Protein AF-A0A1C7C7E5-F1 (afdb_monomer)

Secondary structure (DSSP, 8-state):
-----HHHHHHHHHHHHHHTTT---GGGHHHHHHHHHHTTTT--TTS------S--S--------PEEEETTTTEEEE-

InterPro domains:
  IPR000989 Replication protein [PF01446] (8-77)

pLDDT: mean 73.39, std 13.13, range [43.28, 90.25]

Radius of gyration: 26.19 Å; Cα contacts (8 Å, |Δi|>4): 24; chains: 1; bounding box: 38×71×37 Å

Organism: Streptococcus salivarius (NCBI:txid1304)

Mean predicted aligned error: 18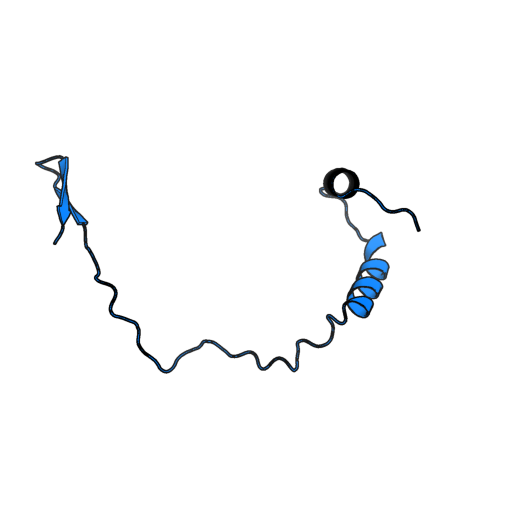.97 Å

Foldseek 3Di:
DDDDDPVRVVVVVVVVCVVCVPPDPPVCPVVVVVVCVVVVVPPCPPVPPPPPPDDDDDPPCDDDWDWDADPVVRDTDTD

Solvent-accessible surface area (backbone atoms only — not comparable to full-atom values): 5380 Å² total; per-residue (Å²): 133,88,84,74,52,70,70,58,50,53,50,54,50,48,55,48,54,62,73,46,57,94,53,85,69,70,84,44,57,64,55,53,53,51,52,40,61,75,67,56,72,79,72,61,81,83,51,78,76,75,67,88,70,82,83,90,83,78,83,72,81,69,83,81,78,50,72,47,79,37,82,90,79,70,45,74,45,76,106

Sequence (79 aa):
MIVLSEETKERITGDLFEGLYRKRQIGFGKLFKTIKKELDLDDVEDGNLVQTGEDSQEVSRGQEIVAVWNWQRKNYFLQ

Structure (mmCIF, N/CA/C/O backbone):
data_AF-A0A1C7C7E5-F1
#
_entry.id   AF-A0A1C7C7E5-F1
#
loop_
_atom_site.group_PDB
_atom_site.id
_atom_site.type_symbol
_atom_site.label_atom_id
_atom_site.label_alt_id
_atom_site.label_comp_id
_atom_site.label_asym_id
_atom_site.label_entity_id
_atom_site.label_seq_id
_atom_site.pdbx_PDB_ins_code
_atom_site.Cartn_x
_atom_site.Cartn_y
_atom_site.Cartn_z
_atom_site.occupancy
_atom_site.B_iso_or_equiv
_atom_site.auth_seq_id
_atom_site.auth_comp_id
_atom_site.auth_asym_id
_atom_site.auth_atom_id
_atom_site.pdbx_PDB_model_num
ATOM 1 N N . MET A 1 1 ? 1.428 22.812 -9.720 1.00 48.34 1 MET A N 1
ATOM 2 C CA . MET A 1 1 ? 1.303 21.343 -9.624 1.00 48.34 1 MET A CA 1
ATOM 3 C C . MET A 1 1 ? 2.591 20.762 -10.184 1.00 48.34 1 MET A C 1
ATOM 5 O O . MET A 1 1 ? 2.869 20.999 -11.350 1.00 48.34 1 MET A O 1
ATOM 9 N N . ILE A 1 2 ? 3.442 20.157 -9.353 1.00 65.88 2 ILE A N 1
ATOM 10 C CA . ILE A 1 2 ? 4.701 19.562 -9.828 1.00 65.88 2 ILE A CA 1
ATOM 11 C C . ILE A 1 2 ? 4.335 18.225 -10.470 1.00 65.88 2 ILE A C 1
ATOM 13 O O . ILE A 1 2 ? 3.841 17.334 -9.783 1.00 65.88 2 ILE A O 1
ATOM 17 N N . VAL A 1 3 ? 4.518 18.105 -11.783 1.00 76.50 3 VAL A N 1
ATOM 18 C CA . VAL A 1 3 ? 4.316 16.844 -12.502 1.00 76.50 3 VAL A CA 1
ATOM 19 C C . VAL A 1 3 ? 5.627 16.070 -12.430 1.00 76.50 3 VAL A C 1
ATOM 21 O O . VAL A 1 3 ? 6.618 16.459 -13.040 1.00 76.50 3 VAL A O 1
ATOM 24 N N . LEU A 1 4 ? 5.646 15.013 -11.622 1.00 80.62 4 LEU A N 1
ATOM 25 C CA . LEU A 1 4 ? 6.782 14.097 -11.516 1.00 80.62 4 LEU A CA 1
ATOM 26 C C . LEU A 1 4 ? 6.733 13.098 -12.679 1.00 80.62 4 LEU A C 1
ATOM 28 O O . LEU A 1 4 ? 5.657 12.572 -12.973 1.00 80.62 4 LEU A O 1
ATOM 32 N N . SER A 1 5 ? 7.878 12.820 -13.311 1.00 89.31 5 SER A N 1
ATOM 33 C CA . SER A 1 5 ? 7.987 11.728 -14.287 1.00 89.31 5 SER A CA 1
ATOM 34 C C . SER A 1 5 ? 7.793 10.372 -13.604 1.00 89.31 5 SER A C 1
ATOM 36 O O . SER A 1 5 ? 8.095 10.234 -12.417 1.00 89.31 5 SER A O 1
ATOM 38 N N . GLU A 1 6 ? 7.315 9.370 -14.346 1.00 88.19 6 GLU A N 1
ATOM 39 C CA . GLU A 1 6 ? 7.118 8.007 -13.821 1.00 88.19 6 GLU A CA 1
ATOM 40 C C . GLU A 1 6 ? 8.413 7.432 -13.231 1.00 88.19 6 GLU A C 1
ATOM 42 O O . GLU A 1 6 ? 8.415 6.964 -12.099 1.00 88.19 6 GLU A O 1
ATOM 47 N N . GLU A 1 7 ? 9.543 7.615 -13.916 1.00 88.69 7 GLU A N 1
ATOM 48 C CA . GLU A 1 7 ? 10.872 7.216 -13.429 1.00 88.69 7 GLU A CA 1
ATOM 49 C C . GLU A 1 7 ? 11.231 7.870 -12.080 1.00 88.69 7 GLU A C 1
ATOM 51 O O . GLU A 1 7 ? 11.772 7.238 -11.172 1.00 88.69 7 GLU A O 1
ATOM 56 N N . THR A 1 8 ? 10.883 9.149 -11.905 1.00 87.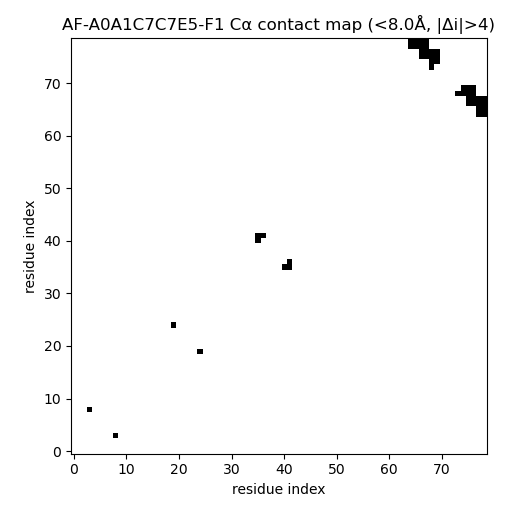69 8 THR A N 1
ATOM 57 C CA . THR A 1 8 ? 11.130 9.852 -10.639 1.00 87.69 8 THR A CA 1
ATOM 58 C C . THR A 1 8 ? 10.257 9.289 -9.522 1.00 87.69 8 THR A C 1
ATOM 60 O O . THR A 1 8 ? 10.720 9.184 -8.385 1.00 87.69 8 THR A O 1
ATOM 63 N N . LYS A 1 9 ? 9.007 8.919 -9.826 1.00 86.38 9 LYS A N 1
ATOM 64 C CA . LYS A 1 9 ? 8.101 8.289 -8.858 1.00 86.38 9 LYS A CA 1
ATOM 65 C C . LYS A 1 9 ? 8.624 6.921 -8.444 1.00 86.38 9 LYS A C 1
ATOM 67 O O . LYS A 1 9 ? 8.729 6.676 -7.248 1.00 86.38 9 LYS A O 1
ATOM 72 N N . GLU A 1 10 ? 9.019 6.082 -9.399 1.00 87.88 10 GLU A N 1
ATOM 73 C CA . GLU A 1 10 ? 9.586 4.758 -9.125 1.00 87.88 10 GLU A CA 1
ATOM 74 C C . GLU A 1 10 ? 10.815 4.845 -8.223 1.00 87.88 10 GLU A C 1
ATOM 76 O O . GLU A 1 10 ? 10.896 4.131 -7.223 1.00 87.88 10 GLU A O 1
ATOM 81 N N . ARG A 1 11 ? 11.730 5.779 -8.510 1.00 90.25 11 ARG A N 1
ATOM 82 C CA . ARG A 1 11 ? 12.916 6.000 -7.677 1.00 90.25 11 ARG A CA 1
ATOM 83 C C . ARG A 1 11 ? 12.550 6.422 -6.254 1.00 90.25 11 ARG A C 1
ATOM 85 O O . ARG A 1 11 ? 13.056 5.846 -5.300 1.00 90.25 11 ARG A O 1
ATOM 92 N N . ILE A 1 12 ? 11.650 7.397 -6.100 1.00 86.81 12 ILE A N 1
ATOM 93 C CA . ILE A 1 12 ? 11.195 7.863 -4.778 1.00 86.81 12 ILE A CA 1
ATOM 94 C C . ILE A 1 12 ? 10.540 6.720 -3.997 1.00 86.81 12 ILE A C 1
ATOM 96 O O . ILE A 1 12 ? 10.783 6.565 -2.801 1.00 86.81 12 ILE A O 1
ATOM 100 N N . THR A 1 13 ? 9.717 5.916 -4.665 1.00 85.44 13 THR A N 1
ATOM 101 C CA . THR A 1 13 ? 9.055 4.762 -4.063 1.00 85.44 13 THR A CA 1
ATOM 102 C C . THR A 1 13 ? 10.071 3.702 -3.639 1.00 85.44 13 THR A C 1
ATOM 104 O O . THR A 1 13 ? 9.968 3.197 -2.523 1.00 85.44 13 THR A O 1
ATOM 107 N N . GLY A 1 14 ? 11.079 3.411 -4.465 1.00 88.06 14 GLY A N 1
ATOM 108 C CA . GLY A 1 14 ? 12.174 2.493 -4.135 1.00 88.06 14 GLY A CA 1
ATOM 109 C C . GLY A 1 14 ? 12.981 2.946 -2.916 1.00 88.06 14 GLY A C 1
ATOM 110 O O . GLY A 1 14 ? 13.101 2.191 -1.949 1.00 88.06 14 GLY A O 1
ATOM 111 N N . ASP A 1 15 ? 13.434 4.202 -2.918 1.00 89.88 15 ASP A N 1
ATOM 112 C CA . ASP A 1 15 ? 14.183 4.808 -1.807 1.00 89.88 15 ASP A CA 1
ATOM 113 C C . ASP A 1 15 ? 13.369 4.755 -0.497 1.00 89.88 15 ASP A C 1
ATOM 115 O O . ASP A 1 15 ? 13.890 4.462 0.584 1.00 89.88 15 ASP A O 1
ATOM 119 N N . LEU A 1 16 ? 12.057 5.001 -0.590 1.00 84.31 16 LEU A N 1
ATOM 120 C CA . LEU A 1 16 ? 11.141 4.932 0.544 1.00 84.31 16 LEU A CA 1
ATOM 121 C C . LEU A 1 16 ? 10.966 3.494 1.056 1.00 84.31 16 LEU A C 1
ATOM 123 O O . LEU A 1 16 ? 10.972 3.279 2.269 1.00 84.31 16 LEU A O 1
ATOM 127 N N . PHE A 1 17 ? 10.828 2.508 0.164 1.00 83.06 17 PHE A N 1
ATOM 128 C CA . PHE A 1 17 ? 10.713 1.094 0.534 1.00 83.06 17 PHE A CA 1
ATOM 129 C C . PHE A 1 17 ? 11.961 0.587 1.258 1.00 83.06 17 PHE A C 1
ATOM 131 O O . PHE A 1 17 ? 11.839 -0.078 2.291 1.00 83.06 17 PHE A O 1
ATOM 138 N N . GLU A 1 18 ? 13.147 0.927 0.757 1.00 88.75 18 GLU A N 1
ATOM 139 C CA . GLU A 1 18 ? 14.415 0.545 1.377 1.00 88.75 18 GLU A CA 1
ATOM 140 C C . GLU A 1 18 ? 14.608 1.242 2.730 1.00 88.75 18 GLU A C 1
ATOM 142 O O . GLU A 1 18 ? 14.886 0.586 3.737 1.00 88.75 18 GLU A O 1
ATOM 147 N N . GLY A 1 19 ? 14.361 2.554 2.803 1.00 83.06 19 GLY A N 1
ATOM 148 C CA . GLY A 1 19 ? 14.490 3.326 4.044 1.00 83.06 19 GLY A CA 1
ATOM 149 C C . GLY A 1 19 ? 13.514 2.896 5.147 1.00 83.06 19 GLY A C 1
ATOM 150 O O . GLY A 1 19 ? 13.826 2.988 6.341 1.00 83.06 19 GLY A O 1
ATOM 151 N N . LEU A 1 20 ? 12.340 2.391 4.764 1.00 80.19 20 LEU A N 1
ATOM 152 C CA . LEU A 1 20 ? 11.329 1.870 5.683 1.00 80.19 20 LEU A CA 1
ATOM 153 C C . LEU A 1 20 ? 11.483 0.373 5.984 1.00 80.19 20 LEU A C 1
ATOM 155 O O . LEU A 1 20 ? 10.748 -0.149 6.833 1.00 80.19 20 LEU A O 1
ATOM 159 N N . TYR A 1 21 ? 12.430 -0.323 5.350 1.00 83.69 21 TYR A N 1
ATOM 160 C CA . TYR A 1 21 ? 12.635 -1.752 5.555 1.00 83.69 21 TYR A CA 1
ATOM 161 C C . TYR A 1 21 ? 12.926 -2.058 7.034 1.00 83.69 21 TYR A C 1
ATOM 163 O O . TYR A 1 21 ? 13.837 -1.506 7.654 1.00 83.69 21 TYR A O 1
ATOM 171 N N . ARG A 1 22 ? 12.110 -2.944 7.625 1.00 80.00 22 ARG A N 1
ATOM 172 C CA . ARG A 1 22 ? 12.166 -3.367 9.043 1.00 80.00 22 ARG A CA 1
ATOM 173 C C . ARG A 1 22 ? 11.999 -2.245 10.081 1.00 80.00 22 ARG A C 1
ATOM 175 O O . ARG A 1 22 ? 12.249 -2.467 11.268 1.00 80.00 22 ARG A O 1
ATOM 182 N N . LYS A 1 23 ? 11.548 -1.053 9.687 1.00 80.88 23 LYS A N 1
ATOM 183 C CA . LYS A 1 23 ? 11.204 0.028 10.622 1.00 80.88 23 LYS A CA 1
ATOM 184 C C . LYS A 1 23 ? 9.744 -0.106 11.052 1.00 80.88 23 LYS A C 1
ATOM 186 O O . LYS A 1 23 ? 8.868 -0.389 10.240 1.00 80.88 23 LYS A O 1
ATOM 191 N N . ARG A 1 24 ? 9.452 0.128 12.337 1.00 71.88 24 ARG A N 1
ATOM 192 C CA . ARG A 1 24 ? 8.061 0.189 12.809 1.00 71.88 24 ARG A CA 1
ATOM 193 C C . ARG A 1 24 ? 7.420 1.480 12.296 1.00 71.88 24 ARG A C 1
ATOM 195 O O . ARG A 1 24 ? 7.748 2.567 12.760 1.00 71.88 24 ARG A O 1
ATOM 202 N N . GLN A 1 25 ? 6.482 1.350 11.367 1.00 73.00 25 GLN A N 1
ATOM 203 C CA . GLN A 1 25 ? 5.775 2.445 10.693 1.00 73.00 25 GLN A CA 1
ATOM 204 C C . GLN A 1 25 ? 4.649 3.068 11.551 1.00 73.00 25 GLN A C 1
ATOM 206 O O . GLN A 1 25 ? 3.572 3.389 11.061 1.00 73.00 25 GLN A O 1
ATOM 211 N N . ILE A 1 26 ? 4.885 3.253 12.855 1.00 69.62 26 ILE A N 1
ATOM 212 C CA . ILE A 1 26 ? 3.850 3.657 13.832 1.00 69.62 26 ILE A CA 1
ATOM 213 C C . ILE A 1 26 ? 3.334 5.080 13.552 1.00 69.62 26 ILE A C 1
ATOM 215 O O . ILE A 1 26 ? 2.165 5.381 13.786 1.00 69.62 26 ILE A O 1
ATOM 219 N N . GLY A 1 27 ? 4.181 5.948 12.987 1.00 70.12 27 GLY A N 1
ATOM 220 C CA . GLY A 1 27 ? 3.809 7.318 12.619 1.00 70.12 27 GLY A CA 1
ATOM 221 C C . GLY A 1 27 ? 2.806 7.412 11.463 1.00 70.12 27 GLY A C 1
ATOM 222 O O . GLY A 1 27 ? 2.097 8.410 11.355 1.00 70.12 27 GLY A O 1
ATOM 223 N N . PHE A 1 28 ? 2.690 6.370 10.634 1.00 72.19 28 PHE A N 1
ATOM 224 C CA . PHE A 1 28 ? 1.820 6.382 9.457 1.00 72.19 28 PHE A CA 1
ATOM 225 C C . PHE A 1 28 ? 0.379 5.952 9.747 1.00 72.19 28 PHE A C 1
ATOM 227 O O . PHE A 1 28 ? -0.464 6.058 8.865 1.00 72.19 28 PHE A O 1
ATOM 234 N N . GLY A 1 29 ? 0.042 5.540 10.975 1.00 74.19 29 GLY A N 1
ATOM 235 C CA . GLY A 1 29 ? -1.312 5.072 11.301 1.00 74.19 29 GLY A CA 1
ATOM 236 C C . GLY A 1 29 ? -2.417 6.092 10.986 1.00 74.19 29 GLY A C 1
ATOM 237 O O . GLY A 1 29 ? -3.464 5.730 10.456 1.00 74.19 29 GLY A O 1
ATOM 238 N N . LYS A 1 30 ? -2.176 7.386 11.245 1.00 77.25 30 LYS A N 1
ATOM 239 C CA . LYS A 1 30 ? -3.122 8.457 10.878 1.00 77.25 30 LYS A CA 1
ATOM 240 C C . LYS A 1 30 ? -3.173 8.695 9.368 1.00 77.25 30 LYS A C 1
ATOM 242 O O . LYS A 1 30 ? -4.260 8.883 8.838 1.00 77.25 30 LYS A O 1
ATOM 247 N N . LEU A 1 31 ? -2.021 8.659 8.692 1.00 79.62 31 LEU A N 1
ATOM 248 C CA . LEU A 1 31 ? -1.935 8.856 7.243 1.00 79.62 31 LEU A CA 1
ATOM 249 C C . LEU A 1 31 ? -2.665 7.740 6.491 1.00 79.62 31 LEU A C 1
ATOM 251 O O . LEU A 1 31 ? -3.485 8.025 5.627 1.00 79.62 31 LEU A O 1
ATOM 255 N N . PHE A 1 32 ? -2.436 6.482 6.871 1.00 75.94 32 PHE A N 1
ATOM 256 C CA . PHE A 1 32 ? -3.143 5.344 6.291 1.00 75.94 32 PHE A CA 1
ATOM 257 C C . PHE A 1 32 ? -4.646 5.409 6.548 1.00 75.94 32 PHE A C 1
ATOM 259 O O . PHE A 1 32 ? -5.415 5.056 5.664 1.00 75.94 32 PHE A O 1
ATOM 266 N N . LYS A 1 33 ? -5.084 5.923 7.705 1.00 78.81 33 LYS A N 1
ATOM 267 C CA . LYS A 1 33 ? -6.511 6.153 7.971 1.00 78.81 33 LYS A CA 1
ATOM 268 C C . LYS A 1 33 ? -7.117 7.208 7.037 1.00 78.81 33 LYS A C 1
ATOM 270 O O . LYS A 1 33 ? -8.242 7.029 6.587 1.00 78.81 33 LYS A O 1
ATOM 275 N N . THR A 1 34 ? -6.385 8.281 6.735 1.00 83.44 34 THR A N 1
ATOM 276 C CA . THR A 1 34 ? -6.820 9.293 5.760 1.00 83.44 34 THR A CA 1
ATOM 277 C C . THR A 1 34 ? -6.880 8.714 4.350 1.00 83.44 34 THR A C 1
ATOM 279 O O . THR A 1 34 ? -7.920 8.814 3.714 1.00 83.44 34 THR A O 1
ATOM 282 N N . ILE A 1 35 ? -5.818 8.035 3.901 1.00 82.56 35 ILE A N 1
ATOM 283 C CA . ILE A 1 35 ? -5.757 7.399 2.574 1.00 82.56 35 ILE A CA 1
ATOM 284 C C . ILE A 1 35 ? -6.874 6.359 2.412 1.00 82.56 35 ILE A C 1
ATOM 286 O O . ILE A 1 35 ? -7.536 6.331 1.382 1.00 82.56 35 ILE A O 1
ATOM 290 N N . LYS A 1 36 ? -7.132 5.534 3.438 1.00 76.44 36 LYS A N 1
ATOM 291 C CA . LYS A 1 36 ? -8.220 4.543 3.430 1.00 76.44 36 LYS A CA 1
ATOM 292 C C . LYS A 1 36 ? -9.585 5.197 3.191 1.00 76.44 36 LYS A C 1
ATOM 294 O O . LYS A 1 36 ? -10.370 4.675 2.411 1.00 76.44 36 LYS A O 1
ATOM 299 N N . LYS A 1 37 ? -9.829 6.344 3.835 1.00 81.44 37 LYS A N 1
ATOM 300 C CA . LYS A 1 37 ? -11.058 7.131 3.682 1.00 81.44 37 LYS A CA 1
ATOM 301 C C . LYS A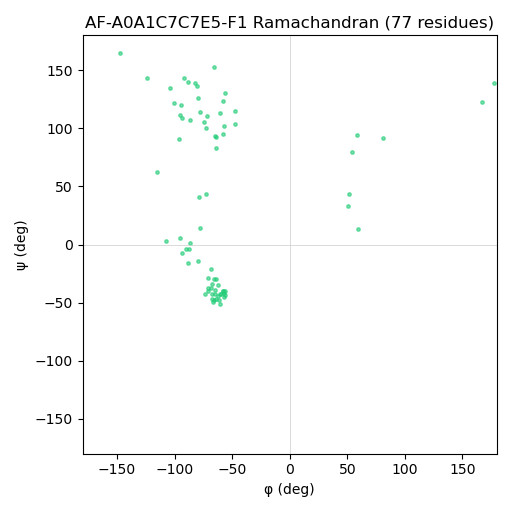 1 37 ? -11.142 7.827 2.319 1.00 81.44 37 LYS A C 1
ATOM 303 O O . LYS A 1 37 ? -12.224 7.926 1.763 1.00 81.44 37 LYS A O 1
ATOM 308 N N . GLU A 1 38 ? -10.024 8.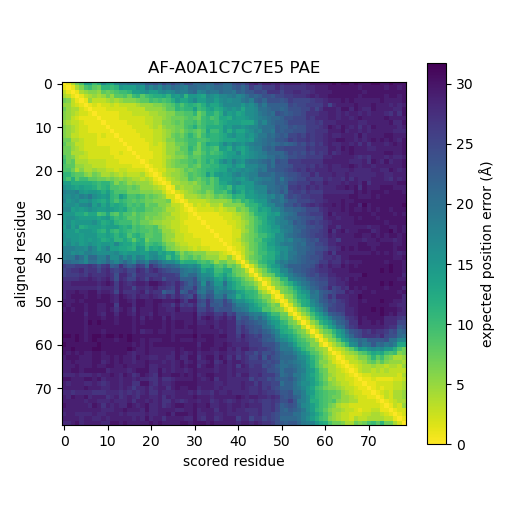324 1.791 1.00 83.69 38 GLU A N 1
ATOM 309 C CA . GLU A 1 38 ? -9.966 8.932 0.452 1.00 83.69 38 GLU A CA 1
ATOM 310 C C . GLU A 1 38 ? -10.198 7.907 -0.665 1.00 83.69 38 GLU A C 1
ATOM 312 O O . GLU A 1 38 ? -10.800 8.240 -1.681 1.00 83.69 38 GLU A O 1
ATOM 317 N N . LEU A 1 39 ? -9.738 6.670 -0.471 1.00 80.00 39 LEU A N 1
ATOM 318 C CA . LEU A 1 39 ? -9.922 5.555 -1.403 1.00 80.00 39 LEU A CA 1
ATOM 319 C C . LEU A 1 39 ? -11.245 4.797 -1.200 1.00 80.00 39 LEU A C 1
ATOM 321 O O . LEU A 1 39 ? -11.462 3.807 -1.891 1.00 80.00 39 LEU A O 1
ATOM 325 N N . ASP A 1 40 ? -12.085 5.229 -0.253 1.00 72.88 40 ASP A N 1
ATOM 326 C CA . ASP A 1 40 ? -13.382 4.620 0.080 1.00 72.88 40 ASP A CA 1
ATOM 327 C C . ASP A 1 40 ? -13.318 3.095 0.325 1.00 72.88 40 ASP A C 1
ATOM 329 O O . ASP A 1 40 ? -14.238 2.337 0.042 1.00 72.88 40 ASP A O 1
ATOM 333 N N . LEU A 1 41 ? -12.199 2.617 0.886 1.00 66.44 41 LEU A N 1
ATOM 334 C CA . LEU A 1 41 ? -11.952 1.191 1.165 1.00 66.44 41 LEU A CA 1
ATOM 335 C C . LEU A 1 41 ? -12.684 0.684 2.423 1.00 66.44 41 LEU A C 1
ATOM 337 O O . LEU A 1 41 ? -12.312 -0.351 2.984 1.00 66.44 41 LEU A O 1
ATOM 341 N N . ASP A 1 42 ? -13.641 1.453 2.935 1.00 63.56 42 ASP A N 1
ATOM 342 C CA . ASP A 1 42 ? -14.464 1.079 4.085 1.00 63.56 42 ASP A CA 1
ATOM 343 C C . ASP A 1 42 ? -15.729 0.301 3.658 1.00 63.56 42 ASP A C 1
ATOM 345 O O . ASP A 1 42 ? -16.286 -0.395 4.502 1.00 63.56 42 ASP A O 1
ATOM 349 N N . ASP A 1 43 ? -16.128 0.330 2.374 1.00 62.53 43 ASP A N 1
ATOM 350 C CA . ASP A 1 43 ? -17.382 -0.268 1.876 1.00 62.53 43 ASP A CA 1
ATOM 351 C C . ASP A 1 43 ? -17.172 -1.431 0.884 1.00 62.53 43 ASP A C 1
ATOM 353 O O . ASP A 1 43 ? -17.537 -1.382 -0.288 1.00 62.53 43 ASP A O 1
ATOM 357 N N . VAL A 1 44 ? -16.532 -2.508 1.352 1.00 57.09 44 VAL A N 1
ATOM 358 C CA . VAL A 1 44 ? -16.513 -3.803 0.633 1.00 57.09 44 VAL A CA 1
ATOM 359 C C . VAL A 1 44 ? -17.397 -4.841 1.345 1.00 57.09 44 VAL A C 1
ATOM 361 O O . VAL A 1 44 ? -17.489 -5.982 0.902 1.00 57.09 44 VAL A O 1
ATOM 364 N N . GLU A 1 45 ? -18.086 -4.467 2.431 1.00 54.47 45 GLU A N 1
ATOM 365 C CA . GLU A 1 45 ? -18.991 -5.382 3.149 1.00 54.47 45 GLU A CA 1
ATOM 366 C C . GLU A 1 45 ? -20.371 -5.552 2.485 1.00 54.47 45 GLU A C 1
ATOM 368 O O . GLU A 1 45 ? -21.038 -6.536 2.790 1.00 54.47 45 GLU A O 1
ATOM 373 N N . ASP A 1 46 ? -20.774 -4.696 1.533 1.00 55.41 46 ASP A N 1
ATOM 374 C CA . ASP A 1 46 ? -21.955 -4.944 0.672 1.00 55.41 46 ASP A CA 1
ATOM 375 C C . ASP A 1 46 ? -21.582 -5.596 -0.678 1.00 55.41 46 ASP A C 1
ATOM 377 O O . ASP A 1 46 ? -22.400 -5.812 -1.576 1.00 55.41 46 ASP A O 1
ATOM 381 N N . GLY A 1 47 ? -20.307 -5.955 -0.840 1.00 51.69 47 GLY A N 1
ATOM 382 C CA . GLY A 1 47 ? -19.896 -6.890 -1.869 1.00 51.69 47 GLY A CA 1
ATOM 383 C C . GLY A 1 47 ? -20.353 -8.267 -1.432 1.00 51.69 47 GLY A C 1
ATOM 384 O O . GLY A 1 47 ? -19.694 -8.882 -0.598 1.00 51.69 47 GLY A O 1
ATOM 385 N N . ASN A 1 48 ? -21.474 -8.747 -1.976 1.00 54.12 48 ASN A N 1
ATOM 386 C CA . ASN A 1 48 ? -21.897 -10.135 -1.826 1.00 54.12 48 ASN A CA 1
ATOM 387 C C . ASN A 1 48 ? -20.671 -11.007 -2.124 1.00 5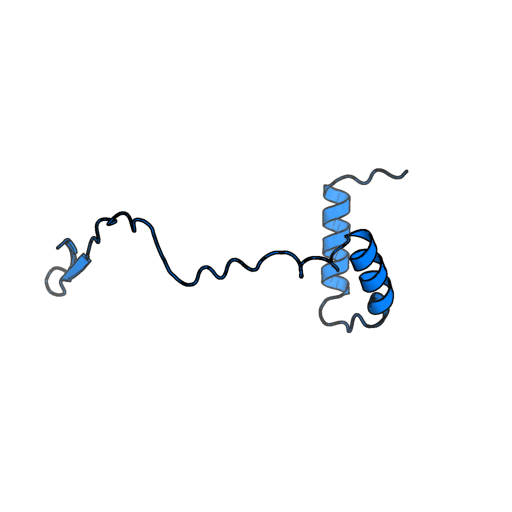4.12 48 ASN A C 1
ATOM 389 O O . ASN A 1 48 ? -20.236 -11.088 -3.277 1.00 54.12 48 ASN A O 1
ATOM 393 N N . LEU A 1 49 ? -20.048 -11.557 -1.075 1.00 57.25 49 LEU A N 1
ATOM 394 C CA . LEU A 1 49 ? -18.914 -12.449 -1.207 1.00 57.25 49 LEU A CA 1
ATOM 395 C C . LEU A 1 49 ? -19.507 -13.651 -1.920 1.00 57.25 49 LEU A C 1
ATOM 397 O O . LEU A 1 49 ? -20.126 -14.498 -1.280 1.00 57.25 49 LEU A O 1
ATOM 401 N N . VAL A 1 50 ? -19.418 -13.676 -3.253 1.00 58.88 50 VAL A N 1
ATOM 402 C CA . VAL A 1 50 ? -19.782 -14.851 -4.028 1.00 58.88 50 VAL A CA 1
ATOM 403 C C . VAL A 1 50 ? -18.769 -15.879 -3.583 1.00 58.88 50 VAL A C 1
ATOM 405 O O . VAL A 1 50 ? -17.627 -15.918 -4.035 1.00 58.88 50 VAL A O 1
ATOM 408 N N . GLN A 1 51 ? -19.175 -16.632 -2.573 1.00 50.66 51 GLN A N 1
ATOM 409 C CA . GLN A 1 51 ? -18.512 -17.814 -2.120 1.00 50.66 51 GLN A CA 1
ATOM 410 C C . GLN A 1 51 ? -18.483 -18.679 -3.374 1.00 50.66 51 GLN A C 1
ATOM 412 O O . GLN A 1 51 ? -19.505 -19.230 -3.770 1.00 50.66 51 GLN A O 1
ATOM 417 N N . THR A 1 52 ? -17.341 -18.762 -4.056 1.00 52.69 52 THR A N 1
ATOM 418 C CA . THR A 1 52 ? -17.144 -19.710 -5.161 1.00 52.69 52 THR A CA 1
ATOM 419 C C . THR A 1 52 ? -17.015 -21.131 -4.594 1.00 52.69 52 THR A C 1
ATOM 421 O O . THR A 1 52 ? -16.120 -21.890 -4.952 1.00 52.69 52 THR A O 1
ATOM 424 N N . GLY A 1 53 ? -17.880 -21.459 -3.635 1.00 43.28 53 GLY A N 1
ATOM 425 C CA . GLY A 1 53 ? -18.165 -22.784 -3.135 1.00 43.28 53 GLY A CA 1
ATOM 426 C C . GLY A 1 53 ? -19.394 -23.282 -3.874 1.00 43.28 53 GLY A C 1
ATOM 427 O O . GLY A 1 53 ? -20.509 -23.020 -3.446 1.00 43.28 53 GLY A O 1
ATOM 428 N N . GLU A 1 54 ? -19.110 -23.947 -4.991 1.00 57.72 54 GLU A N 1
ATOM 429 C CA . GLU A 1 54 ? -19.857 -25.087 -5.524 1.00 57.72 54 GLU A CA 1
ATOM 430 C C . GLU A 1 54 ? -21.348 -24.858 -5.824 1.00 57.72 54 GLU A C 1
ATOM 432 O O . GLU A 1 54 ? -22.213 -25.026 -4.977 1.00 57.72 54 GLU A O 1
ATOM 437 N N . ASP A 1 55 ? -21.659 -24.508 -7.074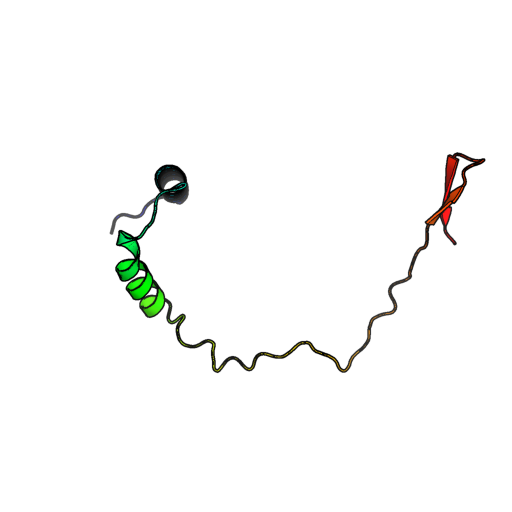 1.00 51.56 55 ASP A N 1
ATOM 438 C CA . ASP A 1 55 ? -22.345 -25.454 -7.962 1.00 51.56 55 ASP A CA 1
ATOM 439 C C . ASP A 1 55 ? -22.669 -24.831 -9.324 1.00 51.56 55 ASP A C 1
ATOM 441 O O . ASP A 1 55 ? -23.162 -23.711 -9.431 1.00 51.56 55 ASP A O 1
ATOM 445 N N . SER A 1 56 ? -22.469 -25.641 -10.368 1.00 52.34 56 SER A N 1
ATOM 446 C CA . SER A 1 56 ? -22.965 -25.474 -11.742 1.00 52.34 56 SER A CA 1
ATOM 447 C C . SER A 1 56 ? -22.182 -24.527 -12.675 1.00 52.34 56 SER A C 1
ATOM 449 O O . SER A 1 56 ? -22.478 -23.352 -12.821 1.00 52.34 56 SER A O 1
ATOM 451 N N . GLN A 1 57 ? -21.217 -25.077 -13.420 1.00 50.12 57 GLN A N 1
ATOM 452 C CA . GLN A 1 57 ? -21.435 -25.483 -14.822 1.00 50.12 57 GLN A CA 1
ATOM 453 C C . GLN A 1 57 ? -20.109 -25.774 -15.540 1.00 50.12 57 GLN A C 1
ATOM 455 O O . GLN A 1 57 ? -19.223 -24.935 -15.641 1.00 50.12 57 GLN A O 1
ATOM 460 N N . GLU A 1 58 ? -20.037 -27.007 -16.046 1.00 55.62 58 GLU A N 1
ATOM 461 C CA . GLU A 1 58 ? -19.132 -27.506 -17.084 1.00 55.62 58 GLU A CA 1
ATOM 462 C C . GLU A 1 58 ? -17.635 -27.287 -16.852 1.00 55.62 58 GLU A C 1
ATOM 464 O O . GLU A 1 58 ? -16.965 -26.483 -17.500 1.00 55.62 58 GLU A O 1
ATOM 469 N N . VAL A 1 59 ? -17.067 -28.154 -16.007 1.00 50.91 59 VAL A N 1
ATOM 470 C CA . VAL A 1 59 ? -15.664 -28.545 -16.155 1.00 50.91 59 VAL A CA 1
ATOM 471 C C . VAL A 1 59 ? -15.532 -29.141 -17.557 1.00 50.91 59 VAL A C 1
ATOM 473 O O . VAL A 1 59 ? -15.855 -30.310 -17.782 1.00 50.91 59 VAL A O 1
ATOM 476 N N . SER A 1 60 ? -15.123 -28.317 -18.524 1.00 57.09 60 SER A N 1
ATOM 477 C CA . SER A 1 60 ? -14.623 -28.796 -19.807 1.00 57.09 60 SER A CA 1
ATOM 478 C C . SER A 1 60 ? -13.617 -29.884 -19.470 1.00 57.09 60 SER A C 1
ATOM 480 O O . SER A 1 60 ? -12.638 -29.616 -18.770 1.00 57.09 60 SER A O 1
ATOM 482 N N . ARG A 1 61 ? -13.921 -31.130 -19.849 1.00 61.88 61 ARG A N 1
ATOM 483 C CA . ARG A 1 61 ? -13.048 -32.280 -19.613 1.00 61.88 61 ARG A CA 1
ATOM 484 C C . ARG A 1 61 ? -11.768 -32.046 -20.410 1.00 61.88 61 ARG A C 1
ATOM 486 O O . ARG A 1 61 ? -11.647 -32.501 -21.544 1.00 61.88 61 ARG A O 1
ATOM 493 N N . GLY A 1 62 ? -10.843 -31.278 -19.838 1.00 64.38 62 GLY A N 1
ATOM 494 C CA . GLY A 1 62 ? -9.497 -31.123 -20.356 1.00 64.38 62 GLY A CA 1
ATOM 495 C C . GLY A 1 62 ? -8.896 -32.515 -20.456 1.00 64.38 62 GLY A C 1
ATOM 496 O O . GLY A 1 62 ? -9.033 -33.310 -19.528 1.00 64.38 62 GLY A O 1
ATOM 497 N N . GLN A 1 63 ? -8.313 -32.848 -21.607 1.00 66.19 63 GLN A N 1
ATOM 498 C CA . GLN A 1 63 ? -7.668 -34.145 -21.779 1.00 66.19 63 GLN A CA 1
ATOM 499 C C . GLN A 1 63 ? -6.540 -34.271 -20.755 1.00 66.19 63 GLN A C 1
ATOM 501 O O . GLN A 1 63 ? -5.548 -33.545 -20.814 1.00 66.19 63 GLN A O 1
ATOM 506 N N . GLU A 1 64 ? -6.710 -35.189 -19.808 1.00 66.50 64 GLU A N 1
ATOM 507 C CA . GLU A 1 64 ? -5.667 -35.566 -18.869 1.00 66.50 64 GLU A CA 1
ATOM 508 C C . GLU A 1 64 ? -4.647 -36.425 -19.620 1.00 66.50 64 GLU A C 1
ATOM 510 O O . GLU A 1 64 ? -4.919 -37.570 -19.978 1.00 66.50 64 GLU A O 1
ATOM 515 N N . ILE A 1 65 ? -3.485 -35.846 -19.919 1.00 73.19 65 ILE A N 1
ATOM 516 C CA . ILE A 1 65 ? -2.368 -36.573 -20.520 1.00 73.19 65 ILE A CA 1
ATOM 517 C C . ILE A 1 65 ? -1.461 -37.038 -19.380 1.00 73.19 65 ILE A C 1
ATOM 519 O O . ILE A 1 65 ? -0.771 -36.229 -18.758 1.00 73.19 65 ILE A O 1
ATOM 523 N N . VAL A 1 66 ? -1.449 -38.346 -19.114 1.00 75.50 66 VAL A N 1
ATOM 524 C CA . VAL A 1 66 ? -0.589 -38.954 -18.090 1.00 75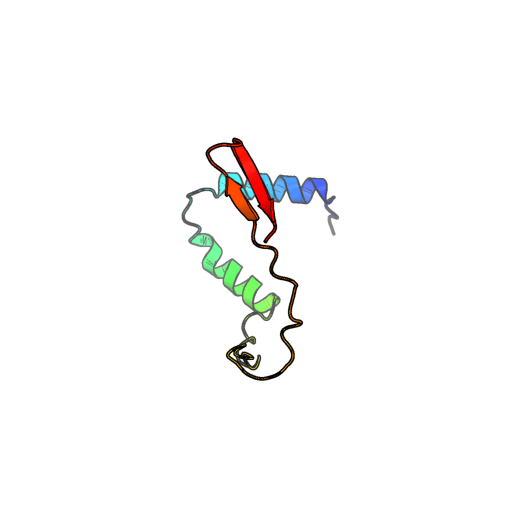.50 66 VAL A CA 1
ATOM 525 C C . VAL A 1 66 ? 0.693 -39.463 -18.746 1.00 75.50 66 VAL A C 1
ATOM 527 O O . VAL A 1 66 ? 0.656 -40.317 -19.631 1.00 75.50 66 VAL A O 1
ATOM 530 N N . ALA A 1 67 ? 1.843 -38.949 -18.305 1.00 80.50 67 ALA A N 1
ATOM 531 C CA . ALA A 1 67 ? 3.153 -39.438 -18.724 1.00 80.50 67 ALA A CA 1
ATOM 532 C C . ALA A 1 67 ? 3.751 -40.349 -17.645 1.00 80.50 67 AL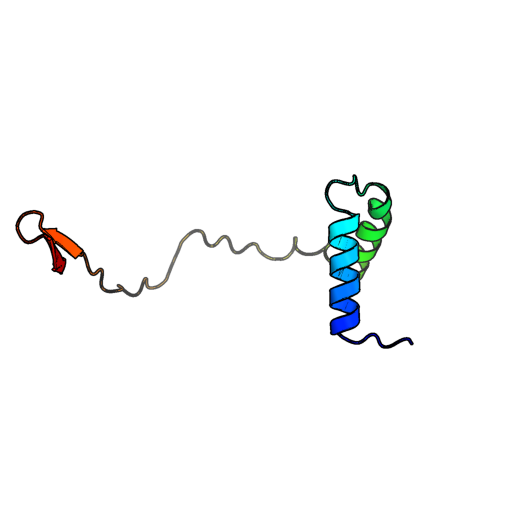A A C 1
ATOM 534 O O . ALA A 1 67 ? 3.974 -39.924 -16.510 1.00 80.50 67 ALA A O 1
ATOM 535 N N . VAL A 1 68 ? 4.056 -41.596 -18.003 1.00 83.12 68 VAL A N 1
ATOM 536 C CA . VAL A 1 68 ? 4.663 -42.579 -17.0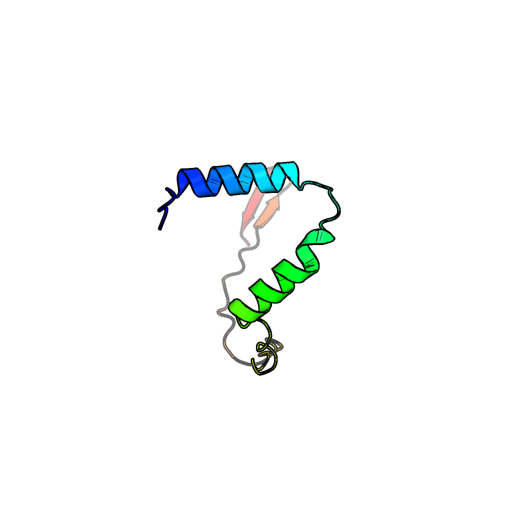98 1.00 83.12 68 VAL A CA 1
ATOM 537 C C . VAL A 1 68 ? 6.147 -42.732 -17.427 1.00 83.12 68 VAL A C 1
ATOM 539 O O . VAL A 1 68 ? 6.545 -42.827 -18.589 1.00 83.12 68 VAL A O 1
ATOM 542 N N . TRP A 1 69 ? 6.990 -42.741 -16.394 1.00 86.56 69 TRP A N 1
ATOM 543 C CA . TRP A 1 69 ? 8.434 -42.919 -16.544 1.00 86.56 69 TRP A CA 1
ATOM 544 C C . TRP A 1 69 ? 8.806 -44.393 -16.747 1.00 86.56 69 TRP A C 1
ATOM 546 O O . TRP A 1 69 ? 8.495 -45.247 -15.913 1.00 86.56 69 TRP A O 1
ATOM 556 N N . ASN A 1 70 ? 9.540 -44.695 -17.821 1.00 87.94 70 ASN A N 1
ATOM 557 C CA . ASN A 1 70 ? 10.138 -46.004 -18.055 1.00 87.94 70 ASN A CA 1
ATOM 558 C C . ASN A 1 70 ? 11.595 -46.030 -17.571 1.00 87.94 70 ASN A C 1
ATOM 560 O O . ASN A 1 70 ? 12.481 -45.440 -18.188 1.00 87.94 70 ASN A O 1
ATOM 564 N N . TRP A 1 71 ? 11.872 -46.782 -16.506 1.00 82.50 71 TRP A N 1
ATOM 565 C CA . TRP A 1 71 ? 13.221 -46.893 -15.943 1.00 82.50 71 TRP A CA 1
ATOM 566 C C . TRP A 1 71 ? 14.202 -47.687 -16.825 1.00 82.50 71 TRP A C 1
ATOM 568 O O . TRP A 1 71 ? 15.398 -47.403 -16.801 1.00 82.50 71 TRP A O 1
ATOM 578 N N . GLN A 1 72 ? 13.723 -48.645 -17.627 1.00 87.69 72 GLN A N 1
ATOM 579 C CA . GLN A 1 72 ? 14.568 -49.452 -18.522 1.00 87.69 72 GLN A CA 1
ATOM 580 C C . GLN A 1 72 ? 15.038 -48.643 -19.728 1.00 87.69 72 GLN A C 1
ATOM 582 O O . GLN A 1 72 ? 16.196 -48.725 -20.131 1.00 87.69 72 GLN A O 1
ATOM 587 N N . ARG A 1 73 ? 14.126 -47.858 -20.306 1.00 86.25 73 ARG A N 1
ATOM 588 C CA . ARG A 1 73 ? 14.371 -47.048 -21.506 1.00 86.25 73 ARG A CA 1
ATOM 589 C C . ARG A 1 73 ? 14.795 -45.614 -21.187 1.00 86.25 73 ARG A C 1
ATOM 591 O O . ARG A 1 73 ? 15.192 -44.895 -22.097 1.00 86.25 73 ARG A O 1
ATOM 598 N N . LYS A 1 74 ? 14.749 -45.224 -19.906 1.00 85.81 74 LYS A N 1
ATOM 599 C CA . LYS A 1 74 ? 15.067 -43.884 -19.386 1.00 85.81 74 LYS A CA 1
ATOM 600 C C . LYS A 1 74 ? 14.321 -42.770 -20.131 1.00 85.81 74 LYS A C 1
ATOM 602 O O . LYS A 1 74 ? 14.915 -41.756 -20.492 1.00 85.81 74 LYS A O 1
ATOM 607 N N . ASN A 1 75 ? 13.032 -42.970 -20.394 1.00 85.88 75 ASN A N 1
ATOM 608 C CA . ASN A 1 75 ? 12.188 -42.000 -21.088 1.00 85.88 75 ASN A CA 1
ATOM 609 C C . ASN A 1 75 ? 10.730 -42.039 -20.598 1.00 85.88 75 ASN A C 1
ATOM 611 O O . ASN A 1 75 ? 10.315 -42.981 -19.925 1.00 85.88 75 ASN A O 1
ATOM 615 N N . TYR A 1 76 ? 9.958 -41.003 -20.937 1.00 84.62 76 TYR A N 1
ATOM 616 C CA . TYR A 1 76 ? 8.522 -40.929 -20.652 1.00 84.62 76 TYR A CA 1
ATOM 617 C C . TYR A 1 76 ? 7.702 -41.478 -21.822 1.00 84.62 76 TYR A C 1
ATOM 619 O O . TYR A 1 76 ? 8.053 -41.257 -22.982 1.00 84.62 76 TYR A O 1
ATOM 627 N N . PHE A 1 77 ? 6.597 -42.156 -21.518 1.00 82.12 77 PHE A N 1
ATOM 628 C CA . PHE A 1 77 ? 5.576 -42.536 -22.493 1.00 82.12 77 PHE A CA 1
ATOM 629 C C . PHE A 1 77 ? 4.213 -42.003 -22.054 1.00 82.12 77 PHE A C 1
ATOM 631 O O . PHE A 1 77 ? 3.919 -41.946 -20.861 1.00 82.12 77 PHE A O 1
ATOM 638 N N . LEU A 1 78 ? 3.416 -41.575 -23.030 1.00 83.31 78 LEU A N 1
ATOM 639 C CA . LEU A 1 78 ? 2.046 -41.122 -22.812 1.00 83.31 78 LEU A CA 1
ATOM 640 C C . LEU A 1 78 ? 1.129 -42.347 -22.739 1.00 83.31 78 LEU A C 1
ATOM 642 O O . LEU A 1 78 ? 1.325 -43.288 -23.515 1.00 83.31 78 LEU A O 1
ATOM 646 N N . GLN A 1 79 ? 0.176 -42.338 -21.809 1.00 63.69 79 GLN A N 1
ATOM 647 C CA . GLN A 1 79 ? -0.910 -43.317 -21.739 1.00 63.69 79 GLN A CA 1
ATOM 648 C C . GLN A 1 79 ? -2.157 -42.806 -22.463 1.00 63.69 79 GLN A C 1
ATOM 650 O O . GLN A 1 79 ? -2.427 -41.588 -22.373 1.00 63.69 79 GLN A O 1
#